Protein AF-A0A7I8WZ19-F1 (afdb_monomer_lite)

Organism: Bursaphelenchus xylophilus (NCBI:txid6326)

Sequence (106 aa):
MYDEGYIREKRKLNWTVNRGKSRWNTRGPSEPTTSFKTPLPPTNKGAQLLQRMGW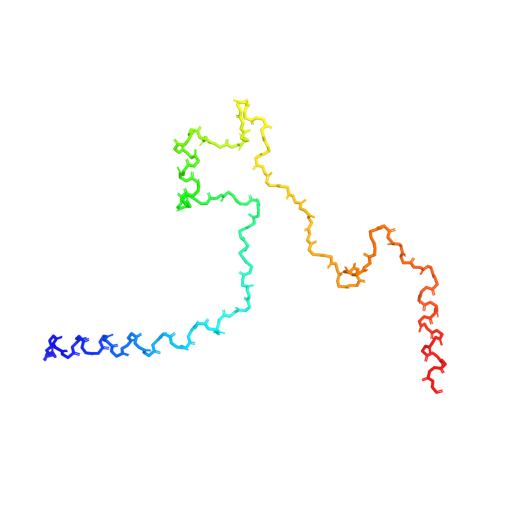EGGGLGADGRGRAEPVDIGGPRDIQDQFRGIGSKPDEFEEYRKQMSKRFAK

Structure (mmCIF, N/CA/C/O backbone):
data_AF-A0A7I8WZ19-F1
#
_entry.id   AF-A0A7I8WZ19-F1
#
loop_
_atom_site.group_PDB
_atom_site.id
_atom_site.type_symbol
_atom_site.label_atom_id
_atom_site.label_alt_id
_atom_site.label_comp_id
_atom_site.label_asym_id
_atom_site.label_entity_id
_atom_site.label_seq_id
_atom_site.pdbx_PDB_ins_code
_atom_site.Cartn_x
_atom_site.Cartn_y
_atom_site.Cartn_z
_atom_site.occupancy
_atom_site.B_iso_or_equiv
_atom_site.auth_seq_id
_atom_site.auth_comp_id
_atom_site.auth_asym_id
_atom_site.auth_atom_id
_atom_site.pdbx_PDB_model_num
ATOM 1 N N . MET A 1 1 ? 12.861 -18.348 55.576 1.00 57.06 1 MET A N 1
ATOM 2 C CA . MET A 1 1 ? 11.977 -17.432 54.821 1.00 57.06 1 MET A CA 1
ATOM 3 C C . MET A 1 1 ? 12.756 -16.153 54.573 1.00 57.06 1 MET A C 1
ATOM 5 O O . MET A 1 1 ? 13.277 -15.611 55.536 1.00 57.06 1 MET A O 1
ATOM 9 N N . TYR A 1 2 ? 12.938 -15.737 53.318 1.00 59.16 2 TYR A N 1
ATOM 10 C CA . TYR A 1 2 ? 13.655 -14.494 53.006 1.00 59.16 2 TYR A CA 1
ATOM 11 C C . TYR A 1 2 ? 12.730 -13.290 53.203 1.00 59.16 2 TYR A C 1
ATOM 13 O O . TYR A 1 2 ? 11.557 -13.357 52.846 1.00 59.16 2 TYR A O 1
ATOM 21 N N . ASP A 1 3 ? 13.273 -12.218 53.771 1.00 65.31 3 ASP A N 1
ATOM 22 C CA . ASP A 1 3 ? 12.567 -10.970 54.065 1.00 65.31 3 ASP A CA 1
ATOM 23 C C . ASP A 1 3 ? 12.200 -10.198 52.773 1.00 65.31 3 ASP A C 1
ATOM 25 O O . ASP A 1 3 ? 12.937 -10.223 51.782 1.00 65.31 3 ASP A O 1
ATOM 29 N N . GLU A 1 4 ? 11.070 -9.486 52.773 1.00 65.88 4 GLU A N 1
ATOM 30 C CA . GLU A 1 4 ? 10.542 -8.670 51.663 1.00 65.88 4 GLU A CA 1
ATOM 31 C C . GLU A 1 4 ? 11.550 -7.616 51.166 1.00 65.88 4 GLU A C 1
ATOM 33 O O . GLU A 1 4 ? 11.578 -7.271 49.976 1.00 65.88 4 GLU A O 1
ATOM 38 N N . GLY A 1 5 ? 12.444 -7.153 52.048 1.00 71.38 5 GLY A N 1
ATOM 39 C CA . GLY A 1 5 ? 13.575 -6.293 51.685 1.00 71.38 5 GLY A CA 1
ATOM 40 C C . GLY A 1 5 ? 14.530 -6.955 50.682 1.00 71.38 5 GLY A C 1
ATOM 41 O O . GLY A 1 5 ? 14.864 -6.360 49.652 1.00 71.38 5 GLY A O 1
ATOM 42 N N . TYR A 1 6 ? 14.875 -8.227 50.913 1.00 64.50 6 TYR A N 1
ATOM 43 C CA . TYR A 1 6 ? 15.756 -9.024 50.048 1.00 64.50 6 TYR A CA 1
ATOM 44 C C . TYR A 1 6 ? 15.123 -9.282 48.668 1.00 64.50 6 TYR A C 1
ATOM 46 O O . TYR A 1 6 ? 15.792 -9.248 47.630 1.00 64.50 6 TYR A O 1
ATOM 54 N N . ILE A 1 7 ? 13.800 -9.470 48.630 1.00 63.94 7 ILE A N 1
ATOM 55 C CA . ILE A 1 7 ? 13.033 -9.714 47.399 1.00 63.94 7 ILE A CA 1
ATOM 56 C C . ILE A 1 7 ? 12.931 -8.439 46.541 1.00 63.94 7 ILE A C 1
ATOM 58 O O . ILE A 1 7 ? 12.981 -8.502 45.308 1.00 63.94 7 ILE A O 1
ATOM 62 N N . ARG A 1 8 ? 12.809 -7.253 47.151 1.00 60.53 8 ARG A N 1
ATOM 63 C CA . ARG A 1 8 ? 12.792 -5.970 46.419 1.00 60.53 8 ARG A CA 1
ATOM 64 C C . ARG A 1 8 ? 14.146 -5.629 45.800 1.00 60.53 8 ARG A C 1
ATOM 66 O O . ARG A 1 8 ? 14.184 -5.147 44.667 1.00 60.53 8 ARG A O 1
ATOM 73 N N . GLU A 1 9 ? 15.241 -5.908 46.495 1.00 58.50 9 GLU A N 1
ATOM 74 C CA . GLU A 1 9 ? 16.590 -5.620 46.001 1.00 58.50 9 GLU A CA 1
ATOM 75 C C . GLU A 1 9 ? 16.985 -6.523 44.823 1.00 58.50 9 GLU A C 1
ATOM 77 O O . GLU A 1 9 ? 17.444 -6.036 43.785 1.00 58.50 9 GLU A O 1
ATOM 82 N N . LYS A 1 10 ? 16.671 -7.823 44.902 1.00 59.00 10 LYS A N 1
ATOM 83 C CA . LYS A 1 10 ? 16.851 -8.762 43.781 1.00 59.00 10 LYS A CA 1
ATOM 84 C C . LYS A 1 10 ? 16.017 -8.380 42.549 1.00 59.00 10 LYS A C 1
ATOM 86 O O . LYS A 1 10 ? 16.500 -8.521 41.426 1.00 59.00 10 LYS A O 1
ATOM 91 N N . ARG A 1 11 ? 14.804 -7.833 42.730 1.00 59.16 11 ARG A N 1
ATOM 92 C CA . ARG A 1 11 ? 13.969 -7.319 41.623 1.00 59.16 11 ARG A CA 1
ATOM 93 C C . ARG A 1 11 ? 14.578 -6.087 40.945 1.00 59.16 11 ARG A C 1
ATOM 95 O O . ARG A 1 11 ? 14.531 -5.994 39.720 1.00 59.16 11 ARG A O 1
ATOM 102 N N . LYS A 1 12 ? 15.187 -5.171 41.709 1.00 56.59 12 LYS A N 1
ATOM 103 C CA . LYS A 1 12 ? 15.870 -3.987 41.155 1.00 56.59 12 LYS A CA 1
ATOM 104 C C . LYS A 1 12 ? 17.141 -4.357 40.389 1.00 56.59 12 LYS A C 1
ATOM 106 O O . LYS A 1 12 ? 17.361 -3.822 39.307 1.00 56.59 12 LYS A O 1
ATOM 111 N N . LEU A 1 13 ? 17.924 -5.316 40.887 1.00 52.81 13 LEU A N 1
ATOM 112 C CA . LEU A 1 13 ? 19.119 -5.819 40.194 1.00 52.81 13 LEU A CA 1
ATOM 113 C C . LEU A 1 13 ? 18.779 -6.498 38.855 1.00 52.81 13 LEU A C 1
ATOM 115 O O . LEU A 1 13 ? 19.499 -6.320 37.873 1.00 52.81 13 LEU A O 1
ATOM 119 N N . ASN A 1 14 ? 17.640 -7.194 38.765 1.00 50.19 14 ASN A N 1
ATOM 120 C CA . ASN A 1 14 ? 17.225 -7.869 37.530 1.00 50.19 14 ASN A CA 1
ATOM 121 C C . ASN A 1 14 ? 16.663 -6.915 36.450 1.00 50.19 14 ASN A C 1
ATOM 123 O O . ASN A 1 14 ? 16.687 -7.248 35.264 1.00 50.19 14 ASN A O 1
ATOM 127 N N . TRP A 1 15 ? 16.194 -5.717 36.832 1.00 50.78 15 TRP A N 1
ATOM 128 C CA . TRP A 1 15 ? 15.719 -4.678 35.899 1.00 50.78 15 TRP A CA 1
ATOM 129 C C . TRP A 1 15 ? 16.862 -3.963 35.160 1.00 50.78 15 TRP A C 1
ATOM 131 O O . TRP A 1 15 ? 16.687 -3.464 34.042 1.00 50.78 15 TRP A O 1
ATOM 141 N N . THR A 1 16 ? 18.040 -3.894 35.778 1.00 53.91 16 THR A N 1
ATOM 142 C CA . THR A 1 16 ? 19.215 -3.227 35.200 1.00 53.91 16 THR A CA 1
ATOM 143 C C . THR A 1 16 ? 19.980 -4.159 34.261 1.00 53.91 16 THR A C 1
ATOM 145 O O . THR A 1 16 ? 20.400 -3.738 33.188 1.00 53.91 16 THR A O 1
ATOM 148 N N . VAL A 1 17 ? 20.086 -5.447 34.604 1.00 56.16 17 VAL A N 1
ATOM 149 C CA . VAL A 1 17 ? 20.878 -6.425 33.836 1.00 56.16 17 VAL A CA 1
ATOM 150 C C . VAL A 1 17 ? 20.196 -6.849 32.526 1.00 56.16 17 VAL A C 1
ATOM 152 O O . VAL A 1 17 ? 20.876 -7.065 31.523 1.00 56.16 17 VAL A O 1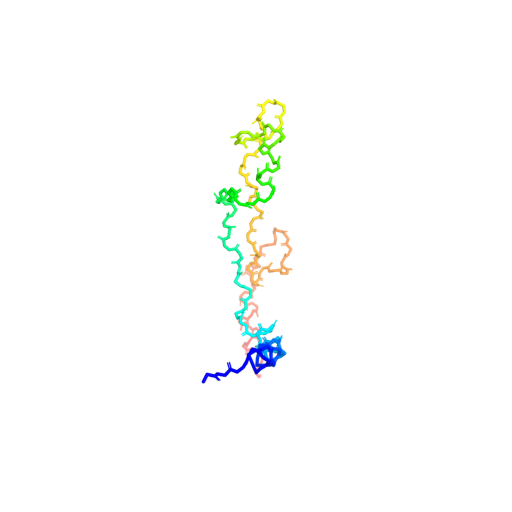
ATOM 155 N N . ASN A 1 18 ? 18.860 -6.892 32.477 1.00 52.38 18 ASN A N 1
ATOM 156 C CA . ASN A 1 18 ? 18.123 -7.321 31.278 1.00 52.38 18 ASN A CA 1
ATOM 157 C C . ASN A 1 18 ? 17.845 -6.215 30.245 1.00 52.38 18 ASN A C 1
ATOM 159 O O . ASN A 1 18 ? 17.358 -6.505 29.155 1.00 52.38 18 ASN A O 1
ATOM 163 N N . ARG A 1 19 ? 18.164 -4.945 30.533 1.00 56.44 19 ARG A N 1
ATOM 164 C CA . ARG A 1 19 ? 17.900 -3.836 29.591 1.00 56.44 19 ARG A CA 1
ATOM 165 C C . ARG A 1 19 ? 18.952 -3.684 28.490 1.00 56.44 19 ARG A C 1
ATOM 167 O O . ARG A 1 19 ? 18.669 -3.049 27.478 1.00 56.44 19 ARG A O 1
ATOM 174 N N . GLY A 1 20 ? 20.146 -4.245 28.688 1.00 49.78 20 GLY A N 1
ATOM 175 C CA . GLY A 1 20 ? 21.305 -4.010 27.819 1.00 49.78 20 GLY A CA 1
ATOM 176 C C . GLY A 1 20 ? 21.608 -5.097 26.786 1.00 49.78 20 GLY A C 1
ATOM 177 O O . GLY A 1 20 ? 22.370 -4.835 25.865 1.00 49.78 20 GLY A O 1
ATOM 178 N N . LYS A 1 21 ? 21.039 -6.305 26.905 1.00 51.12 21 LYS A N 1
ATOM 179 C CA . LYS A 1 21 ? 21.457 -7.460 26.080 1.00 51.12 21 LYS A CA 1
ATOM 180 C C . LYS A 1 21 ? 20.481 -7.880 24.979 1.00 51.12 21 LYS A C 1
ATOM 182 O O . LYS A 1 21 ? 20.870 -8.651 24.113 1.00 51.12 21 LYS A O 1
ATOM 187 N N . SER A 1 22 ? 19.272 -7.319 24.946 1.00 50.88 22 SER A N 1
ATOM 188 C CA . SER A 1 22 ? 18.232 -7.741 23.987 1.00 50.88 22 SER A CA 1
ATOM 189 C C . SER A 1 22 ? 17.779 -6.639 23.030 1.00 50.88 22 SER A C 1
ATOM 191 O O . SER A 1 22 ? 16.907 -6.869 22.200 1.00 50.88 22 SER A O 1
ATOM 193 N N . ARG A 1 23 ? 18.345 -5.428 23.127 1.00 52.41 23 ARG A N 1
ATOM 194 C CA . ARG A 1 23 ? 17.854 -4.272 22.356 1.00 52.41 23 ARG A CA 1
ATOM 195 C C . ARG A 1 23 ? 18.410 -4.174 20.930 1.00 52.41 23 ARG A C 1
ATOM 197 O O . ARG A 1 23 ? 17.863 -3.412 20.146 1.00 52.41 23 ARG A O 1
ATOM 204 N N . TRP A 1 24 ? 19.429 -4.958 20.573 1.00 47.97 24 TRP A N 1
ATOM 205 C CA . TRP A 1 24 ? 20.038 -4.902 19.233 1.00 47.97 24 TRP A CA 1
ATOM 206 C C . TRP A 1 24 ? 20.411 -6.261 18.637 1.00 47.97 24 TRP A C 1
ATOM 208 O O . TRP A 1 24 ? 21.081 -6.303 17.614 1.00 47.97 24 TRP A O 1
ATOM 218 N N . ASN A 1 25 ? 20.002 -7.374 19.254 1.00 58.94 25 ASN A N 1
ATOM 219 C CA . ASN A 1 25 ? 20.392 -8.695 18.766 1.00 58.94 25 ASN A CA 1
ATOM 220 C C . ASN A 1 25 ? 19.257 -9.718 18.855 1.00 58.94 25 ASN A C 1
ATOM 222 O O . ASN A 1 25 ? 19.338 -10.711 19.571 1.00 58.94 25 ASN A O 1
ATOM 226 N N . THR A 1 26 ? 18.180 -9.461 18.116 1.00 50.84 26 THR A N 1
ATOM 227 C CA . THR A 1 26 ? 17.243 -10.520 17.739 1.00 50.84 26 THR A CA 1
ATOM 228 C C . THR A 1 26 ? 16.652 -10.179 16.385 1.00 50.84 26 THR A C 1
ATOM 230 O O . THR A 1 26 ? 15.780 -9.324 16.312 1.00 50.84 26 THR A O 1
ATOM 233 N N . ARG A 1 27 ? 17.115 -10.918 15.367 1.00 47.44 27 ARG A N 1
ATOM 234 C CA . ARG A 1 27 ? 16.513 -11.070 14.036 1.00 47.44 27 ARG A CA 1
ATOM 235 C C . ARG A 1 27 ? 16.598 -9.784 13.195 1.00 47.44 27 ARG A C 1
ATOM 237 O O . ARG A 1 27 ? 16.183 -8.714 13.624 1.00 47.44 27 ARG A O 1
ATOM 244 N N . GLY A 1 28 ? 17.132 -9.891 11.971 1.00 49.59 28 GLY A N 1
ATOM 245 C CA . GLY A 1 28 ? 16.880 -8.877 10.935 1.00 49.59 28 GLY A CA 1
ATOM 246 C C . GLY A 1 28 ? 15.378 -8.584 10.870 1.00 49.59 28 GLY A C 1
ATOM 247 O O . GLY A 1 28 ? 14.619 -9.428 11.355 1.00 49.59 28 GLY A O 1
ATOM 248 N N . PRO A 1 29 ? 14.948 -7.414 10.363 1.00 54.91 29 PRO A N 1
ATOM 249 C CA . PRO A 1 29 ? 13.552 -6.998 10.432 1.00 54.91 29 PRO A CA 1
ATOM 250 C C . PRO A 1 29 ? 12.683 -8.178 10.012 1.00 54.91 29 PRO A C 1
ATOM 252 O O . PRO A 1 29 ? 12.693 -8.578 8.852 1.00 54.91 29 PRO A O 1
ATOM 255 N N . SER A 1 30 ? 12.008 -8.806 10.982 1.00 54.25 30 SER A N 1
ATOM 256 C CA . SER A 1 30 ? 10.920 -9.701 10.655 1.00 54.25 30 SER A CA 1
ATOM 257 C C . SER A 1 30 ? 9.934 -8.749 10.030 1.00 54.25 30 SER A C 1
ATOM 259 O O . SER A 1 30 ? 9.337 -7.941 10.749 1.00 54.25 30 SER A O 1
ATOM 261 N N . GLU A 1 31 ? 9.892 -8.742 8.700 1.00 54.84 31 GLU A N 1
ATOM 262 C CA . GLU A 1 31 ? 8.883 -8.007 7.970 1.00 54.84 31 GLU A CA 1
ATOM 263 C C . GLU A 1 31 ? 7.575 -8.297 8.696 1.00 54.84 31 GLU A C 1
ATOM 265 O O . GLU A 1 31 ? 7.279 -9.477 8.947 1.00 54.84 31 GLU A O 1
ATOM 270 N N . PRO A 1 32 ? 6.830 -7.273 9.142 1.00 53.47 32 PRO A N 1
ATOM 271 C CA . PRO A 1 32 ? 5.463 -7.512 9.525 1.00 53.47 32 PRO A CA 1
ATOM 272 C C . PRO A 1 32 ? 4.796 -8.063 8.266 1.00 53.47 32 PRO A C 1
ATOM 274 O O . PRO A 1 32 ? 4.328 -7.333 7.404 1.00 53.47 32 PRO A O 1
ATOM 277 N N . THR A 1 33 ? 4.737 -9.387 8.174 1.00 48.47 33 THR A N 1
ATOM 278 C CA . THR A 1 33 ? 3.906 -10.160 7.254 1.00 48.47 33 THR A CA 1
ATOM 279 C C . THR A 1 33 ? 2.446 -10.032 7.684 1.00 48.47 33 THR A C 1
ATOM 281 O O . THR A 1 33 ? 1.643 -10.941 7.497 1.00 48.47 33 THR A O 1
ATOM 284 N N . THR A 1 34 ? 2.060 -8.876 8.245 1.00 53.97 34 THR A N 1
ATOM 285 C CA . THR A 1 34 ? 0.704 -8.368 8.115 1.00 53.97 34 THR A CA 1
ATOM 286 C C . THR A 1 34 ? 0.521 -8.148 6.628 1.00 53.97 34 THR A C 1
ATOM 288 O O . THR A 1 34 ? 0.807 -7.079 6.092 1.00 53.97 34 THR A O 1
ATOM 291 N N . SER A 1 35 ? 0.161 -9.233 5.948 1.00 61.00 35 SER A N 1
ATOM 292 C CA . SER A 1 35 ? -0.208 -9.213 4.555 1.00 61.00 35 SER A CA 1
ATOM 293 C C . SER A 1 35 ? -1.176 -8.055 4.399 1.00 61.00 35 SER A C 1
ATOM 295 O O . SER A 1 35 ? -2.134 -7.940 5.163 1.00 61.00 35 SER A O 1
ATOM 297 N N . PHE A 1 36 ? -0.947 -7.186 3.423 1.00 67.50 36 PHE A N 1
ATOM 298 C CA . PHE A 1 36 ? -1.896 -6.121 3.107 1.00 67.50 36 PHE A CA 1
ATOM 299 C C . PHE A 1 36 ? -3.306 -6.675 2.801 1.00 67.50 36 PHE A C 1
ATOM 301 O O . PHE A 1 36 ? -4.277 -5.936 2.827 1.00 67.50 36 PHE A O 1
ATOM 308 N N . LYS A 1 37 ? -3.416 -7.992 2.583 1.00 72.50 37 LYS A N 1
ATOM 309 C CA . LYS A 1 37 ? -4.653 -8.752 2.376 1.00 72.50 37 LYS A CA 1
ATOM 310 C C . LYS A 1 37 ? -5.338 -9.208 3.670 1.00 72.50 37 LYS A C 1
ATOM 312 O O . LYS A 1 37 ? -6.457 -9.704 3.625 1.00 72.50 37 LYS A O 1
ATOM 317 N N . THR A 1 38 ? -4.666 -9.130 4.820 1.00 82.00 38 THR A N 1
ATOM 318 C CA . THR A 1 38 ? -5.257 -9.518 6.110 1.00 82.00 38 THR A CA 1
ATOM 319 C C . THR A 1 38 ? -5.921 -8.316 6.779 1.00 82.00 38 THR A C 1
ATOM 321 O O . THR A 1 38 ? -5.246 -7.305 6.987 1.00 82.00 38 THR A O 1
ATOM 324 N N . PRO A 1 39 ? -7.210 -8.414 7.160 1.00 81.88 39 PRO A N 1
ATOM 325 C CA . PRO A 1 39 ? -7.891 -7.358 7.897 1.00 81.88 39 PRO A CA 1
ATOM 326 C C . PRO A 1 39 ? -7.175 -7.000 9.202 1.00 81.88 39 PRO A C 1
ATOM 328 O O . PRO A 1 39 ? -6.574 -7.851 9.864 1.00 81.88 39 PRO A O 1
ATOM 331 N N . LEU A 1 40 ? -7.279 -5.730 9.598 1.00 86.25 40 LEU A N 1
ATOM 332 C CA . LEU A 1 40 ? -6.736 -5.252 10.867 1.00 86.25 40 LEU A CA 1
ATOM 333 C C . LEU A 1 40 ? -7.389 -6.004 12.042 1.00 86.25 40 LEU A C 1
ATOM 335 O O . LEU A 1 40 ? -8.614 -6.140 12.076 1.00 86.25 40 LEU A O 1
ATOM 339 N N . PRO A 1 41 ? -6.610 -6.458 13.039 1.00 89.12 41 PRO A N 1
ATOM 340 C CA . PRO A 1 41 ? -7.174 -7.137 14.195 1.00 89.12 41 PRO A CA 1
ATOM 341 C C . PRO A 1 41 ? -8.032 -6.172 15.034 1.00 89.12 41 PRO A C 1
ATOM 343 O O . PRO A 1 41 ? -7.723 -4.981 15.107 1.00 89.12 41 PRO A O 1
ATOM 346 N N . PRO A 1 42 ? -9.052 -6.664 15.760 1.00 88.88 42 PRO A N 1
ATOM 347 C CA . PRO A 1 42 ? -9.954 -5.824 16.561 1.00 88.88 42 PRO A CA 1
ATOM 348 C C . PRO A 1 42 ? -9.265 -5.144 17.758 1.00 88.88 42 PRO A C 1
ATOM 350 O O . PRO A 1 42 ? -9.760 -4.166 18.317 1.00 88.88 42 PRO A O 1
ATOM 353 N N . THR A 1 43 ? -8.091 -5.630 18.163 1.00 93.81 43 THR A N 1
ATOM 354 C CA . THR A 1 43 ? -7.241 -4.990 19.179 1.00 93.81 43 THR A CA 1
ATOM 355 C C . THR A 1 43 ? -6.518 -3.751 18.646 1.00 93.81 43 THR A C 1
ATOM 357 O O . THR A 1 43 ? -5.974 -2.969 19.429 1.00 93.81 43 THR A O 1
ATOM 360 N N . ASN A 1 44 ? -6.503 -3.546 17.326 1.00 93.88 44 ASN A N 1
ATOM 361 C CA . ASN A 1 44 ? -5.898 -2.379 16.712 1.00 93.88 44 AS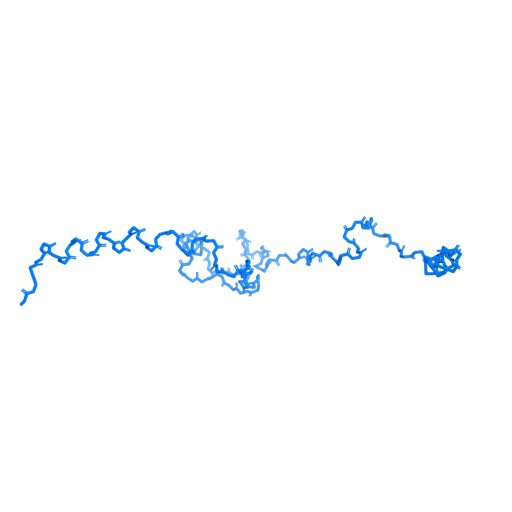N A CA 1
ATOM 362 C C . ASN A 1 44 ? -6.740 -1.130 17.014 1.00 93.88 44 ASN A C 1
ATOM 364 O O . ASN A 1 44 ? -7.926 -1.063 16.697 1.00 93.88 44 ASN A O 1
ATOM 368 N N . LYS A 1 45 ? -6.104 -0.106 17.591 1.00 96.38 45 LYS A N 1
ATOM 369 C CA . LYS A 1 45 ? -6.770 1.156 17.945 1.00 96.38 45 LYS A CA 1
ATOM 370 C C . LYS A 1 45 ? -7.393 1.853 16.731 1.00 96.38 45 LYS A C 1
ATOM 372 O O . LYS A 1 45 ? -8.464 2.429 16.861 1.00 96.38 45 LYS A O 1
ATOM 377 N N . GLY A 1 46 ? -6.755 1.782 15.562 1.00 94.38 46 GLY A N 1
ATOM 378 C CA . GLY A 1 46 ? -7.291 2.336 14.318 1.00 94.38 46 GLY A CA 1
ATOM 379 C C . GLY A 1 46 ? -8.585 1.645 13.891 1.00 94.38 46 GLY A C 1
ATOM 380 O O . GLY A 1 46 ? -9.556 2.325 13.581 1.00 94.38 46 GLY A O 1
ATOM 381 N N . ALA A 1 47 ? -8.640 0.311 13.975 1.00 93.44 47 ALA A N 1
ATOM 382 C CA . ALA A 1 47 ? -9.862 -0.449 13.697 1.00 93.44 47 ALA A CA 1
ATOM 383 C C . ALA A 1 47 ? -11.003 -0.085 14.670 1.00 93.44 47 ALA A C 1
ATOM 385 O O . ALA A 1 47 ? -12.128 0.148 14.236 1.00 93.44 47 ALA A O 1
ATOM 386 N N . GLN A 1 48 ? -10.706 0.054 15.969 1.00 95.75 48 GLN A N 1
ATOM 387 C CA . GLN A 1 48 ? -11.692 0.487 16.974 1.00 95.75 48 GLN A CA 1
ATOM 388 C C . GLN A 1 48 ? -12.211 1.904 16.719 1.00 95.75 48 GLN A C 1
ATOM 390 O O . GLN A 1 48 ? -13.395 2.178 16.904 1.00 95.75 48 GLN A O 1
ATOM 395 N N . LEU A 1 49 ? -11.329 2.820 16.316 1.00 96.62 49 LEU A N 1
ATOM 396 C CA . LEU A 1 49 ? -11.716 4.190 15.996 1.00 96.62 49 LEU A CA 1
ATOM 397 C C . LEU A 1 49 ? -12.581 4.244 14.736 1.00 96.62 49 LEU A C 1
ATOM 399 O O . LEU A 1 49 ? -13.596 4.927 14.757 1.00 96.62 49 LEU A O 1
ATOM 403 N N . LEU A 1 50 ? -12.242 3.496 13.681 1.00 94.50 50 LEU A N 1
ATOM 404 C CA . LEU A 1 50 ? -13.067 3.419 12.472 1.00 94.50 50 LEU A CA 1
ATOM 405 C C . LEU A 1 50 ? -14.487 2.938 12.790 1.00 94.50 50 LEU A C 1
ATOM 407 O O . LEU A 1 50 ? -15.451 3.587 12.391 1.00 94.50 50 LEU A O 1
ATOM 411 N N . GLN A 1 51 ? -14.621 1.872 13.584 1.00 94.06 51 GLN A N 1
ATOM 412 C CA . GLN A 1 51 ? -15.930 1.387 14.036 1.00 94.06 51 GLN A CA 1
ATOM 413 C C . GLN A 1 51 ? -16.707 2.453 14.817 1.00 94.06 51 GLN A C 1
ATOM 415 O O . GLN A 1 51 ? -17.895 2.654 14.581 1.00 94.06 51 GLN A O 1
ATOM 420 N N . ARG A 1 52 ? -16.040 3.201 15.706 1.00 96.62 52 ARG A N 1
ATOM 421 C CA . ARG A 1 52 ? -16.668 4.312 16.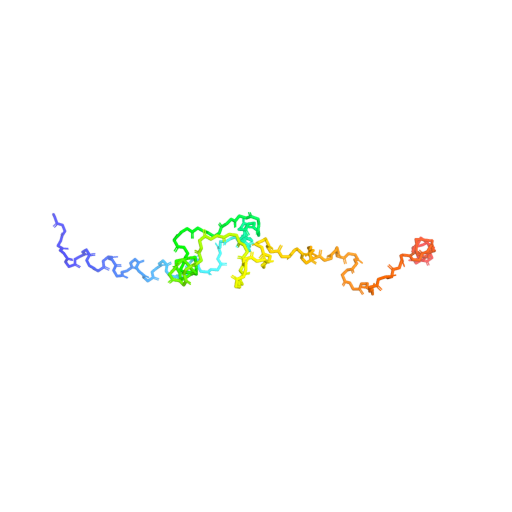447 1.00 96.62 52 ARG A CA 1
ATOM 422 C C . ARG A 1 52 ? -17.095 5.479 15.559 1.00 96.62 52 ARG A C 1
ATOM 424 O O . ARG A 1 52 ? -17.990 6.220 15.945 1.00 96.62 52 ARG A O 1
ATOM 431 N N . MET A 1 53 ? -16.475 5.636 14.394 1.00 95.19 53 MET A N 1
ATOM 432 C CA . MET A 1 53 ? -16.873 6.613 13.378 1.00 95.19 53 MET A CA 1
ATOM 433 C C . MET A 1 53 ? -18.000 6.094 12.467 1.00 95.19 53 MET A C 1
ATOM 435 O O . MET A 1 53 ? -18.351 6.768 11.503 1.00 95.19 53 MET A O 1
ATOM 439 N N . GLY A 1 54 ? -18.568 4.919 12.761 1.00 94.00 54 GLY A N 1
ATOM 440 C CA . GLY A 1 54 ? -19.663 4.318 11.999 1.00 94.00 54 GLY A CA 1
ATOM 441 C C . GLY A 1 54 ? -19.212 3.457 10.818 1.00 94.00 54 GLY A C 1
ATOM 442 O O . GLY A 1 54 ? -20.029 3.128 9.966 1.00 94.00 54 GLY A O 1
ATOM 443 N N . TRP A 1 55 ? -17.927 3.094 10.729 1.00 93.06 55 TRP A N 1
ATOM 444 C CA . TRP A 1 55 ? -17.464 2.166 9.698 1.00 93.06 55 TRP A CA 1
ATOM 445 C C . TRP A 1 55 ? -17.737 0.714 10.097 1.00 93.06 55 TRP A C 1
ATOM 447 O O . TRP A 1 55 ? -17.181 0.209 11.072 1.00 93.06 55 TRP A O 1
ATOM 457 N N . GLU A 1 56 ? -18.555 0.028 9.305 1.00 90.00 56 GLU A N 1
ATOM 458 C CA . GLU A 1 56 ? -18.975 -1.358 9.558 1.00 90.00 56 GLU A CA 1
ATOM 459 C C . GLU A 1 56 ? -18.182 -2.390 8.735 1.00 90.00 56 GLU A C 1
ATOM 461 O O . GLU A 1 56 ? -18.345 -3.597 8.913 1.00 90.00 56 GLU A O 1
ATOM 466 N N . GLY A 1 57 ? -17.283 -1.926 7.860 1.00 88.31 57 GLY A N 1
ATOM 467 C CA . GLY A 1 57 ? -16.476 -2.755 6.964 1.00 88.31 57 GLY A CA 1
ATOM 468 C C . GLY A 1 57 ? -16.549 -2.295 5.506 1.00 88.31 57 GLY A C 1
ATOM 469 O O . GLY A 1 57 ? -17.204 -1.310 5.176 1.00 88.31 57 GLY A O 1
ATOM 470 N N . GLY A 1 58 ? -15.851 -3.003 4.615 1.00 90.75 58 GLY A N 1
ATOM 471 C CA . GLY A 1 58 ? -15.861 -2.710 3.178 1.00 90.75 58 GLY A CA 1
ATOM 472 C C . GLY A 1 58 ? -15.179 -1.387 2.800 1.00 90.75 58 GLY A C 1
ATOM 473 O O . GLY A 1 58 ? -14.190 -0.983 3.411 1.00 90.75 58 GLY A O 1
ATOM 474 N N . GLY A 1 59 ? -15.681 -0.745 1.743 1.00 92.38 59 GLY A N 1
ATOM 475 C CA . GLY A 1 59 ? -15.147 0.502 1.195 1.00 92.38 59 GLY A CA 1
ATOM 476 C C . GLY A 1 59 ? -15.526 1.743 2.006 1.00 92.38 59 GLY A C 1
ATOM 477 O O . GLY A 1 59 ? -16.597 1.809 2.598 1.00 92.38 59 GLY A O 1
ATOM 478 N N . LEU A 1 60 ? -14.653 2.752 2.023 1.00 92.81 60 LEU A N 1
ATOM 479 C CA . LEU A 1 60 ? -14.915 4.039 2.685 1.00 92.81 60 LEU A CA 1
ATOM 480 C C . LEU A 1 60 ? -15.683 5.022 1.778 1.00 92.81 60 LEU A C 1
ATOM 482 O O . LEU A 1 60 ? -15.756 4.845 0.563 1.00 92.81 60 LEU A O 1
ATOM 486 N N . GLY A 1 61 ? -16.204 6.104 2.361 1.00 93.38 61 GLY A N 1
ATOM 487 C CA . GLY A 1 61 ? -16.907 7.182 1.651 1.00 93.38 61 GLY A CA 1
ATOM 488 C C . GLY A 1 61 ? -18.425 7.150 1.850 1.00 93.38 61 GLY A C 1
ATOM 489 O O . GLY A 1 61 ? -18.956 6.185 2.387 1.00 93.38 61 GLY A O 1
ATOM 490 N N . ALA A 1 62 ? -19.116 8.211 1.418 1.00 91.56 62 ALA A N 1
ATOM 491 C CA . ALA A 1 62 ? -20.549 8.410 1.680 1.00 91.56 62 ALA A CA 1
ATOM 492 C C . ALA A 1 62 ? -21.430 7.251 1.179 1.00 91.56 62 ALA A C 1
ATOM 494 O O . ALA A 1 62 ? -22.309 6.794 1.899 1.00 91.56 62 ALA A O 1
ATOM 49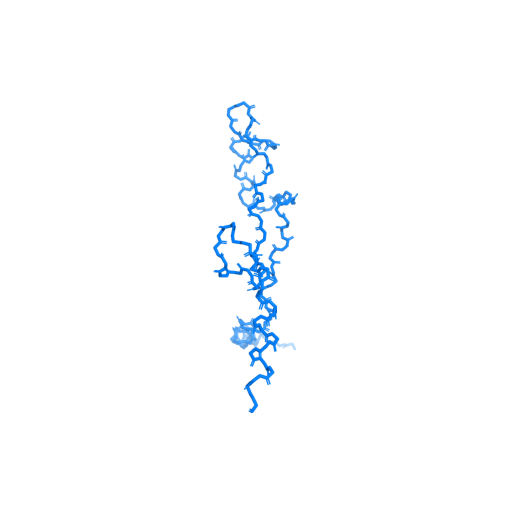5 N N . ASP A 1 63 ? -21.130 6.736 -0.016 1.00 92.69 63 ASP A N 1
ATOM 496 C CA . ASP A 1 63 ? -21.848 5.609 -0.625 1.00 92.69 63 ASP A CA 1
ATOM 497 C C . ASP A 1 63 ? -21.133 4.257 -0.419 1.00 92.69 63 ASP A C 1
ATOM 499 O O . ASP A 1 63 ? -21.467 3.276 -1.082 1.00 92.69 63 ASP A O 1
ATOM 503 N N . GLY A 1 64 ? -20.065 4.204 0.390 1.00 90.75 64 GLY A N 1
ATOM 504 C CA . GLY A 1 64 ? -19.254 2.992 0.591 1.00 90.75 64 GLY A CA 1
ATOM 505 C C . GLY A 1 64 ? -18.497 2.490 -0.652 1.00 90.75 64 GLY A C 1
ATOM 506 O O . GLY A 1 64 ? -17.981 1.375 -0.658 1.00 90.75 64 GLY A O 1
ATOM 507 N N . ARG A 1 65 ? -18.416 3.294 -1.723 1.00 94.31 65 ARG A N 1
ATOM 508 C CA . ARG A 1 65 ? -17.783 2.927 -3.011 1.00 94.31 65 ARG A CA 1
ATOM 509 C C . ARG A 1 65 ? -16.259 3.053 -3.032 1.00 94.31 65 ARG A C 1
ATOM 511 O O . ARG A 1 65 ? -15.637 2.820 -4.069 1.00 94.31 65 ARG A O 1
ATOM 518 N N . GLY A 1 66 ? -15.647 3.473 -1.930 1.00 94.69 66 GLY A N 1
ATOM 519 C CA . GLY A 1 66 ? -14.198 3.512 -1.803 1.00 94.69 66 GLY A CA 1
ATOM 520 C C . GLY A 1 66 ? -13.586 2.119 -1.907 1.00 94.69 66 GLY A C 1
ATOM 521 O O . GLY A 1 66 ? -14.244 1.093 -1.746 1.00 94.69 66 GLY A O 1
ATOM 522 N N . ARG A 1 67 ? -12.285 2.070 -2.172 1.00 91.88 67 ARG A N 1
ATOM 523 C CA . ARG A 1 67 ? -11.562 0.803 -2.261 1.00 91.88 67 ARG A CA 1
ATOM 524 C C . ARG A 1 67 ? -11.380 0.213 -0.857 1.00 91.88 67 ARG A C 1
ATOM 526 O O . ARG A 1 67 ? -10.843 0.888 0.015 1.00 91.88 67 ARG A O 1
ATOM 533 N N . ALA A 1 68 ? -11.837 -1.022 -0.652 1.00 89.81 68 ALA A N 1
ATOM 534 C CA . ALA A 1 68 ? -11.682 -1.737 0.619 1.00 89.81 68 ALA A CA 1
ATOM 535 C C . ALA A 1 68 ? -10.273 -2.333 0.769 1.00 89.81 68 ALA A C 1
ATOM 537 O O . ALA A 1 68 ? -9.643 -2.225 1.817 1.00 89.81 68 ALA A O 1
ATOM 538 N N . GLU A 1 69 ? -9.778 -2.938 -0.310 1.00 88.75 69 GLU A N 1
ATOM 539 C CA . GLU A 1 69 ? -8.456 -3.555 -0.363 1.00 88.75 69 GLU A CA 1
ATOM 540 C C . GLU A 1 69 ? -7.376 -2.509 -0.672 1.00 88.75 69 GLU A C 1
ATOM 542 O O . GLU A 1 69 ? -7.573 -1.654 -1.549 1.00 88.75 69 GLU A O 1
ATOM 547 N N . PRO A 1 70 ? -6.198 -2.590 -0.039 1.00 88.56 70 PRO A N 1
ATOM 548 C CA . PRO A 1 70 ? -5.084 -1.722 -0.383 1.00 88.56 70 PRO A CA 1
ATOM 549 C C . PRO A 1 70 ? -4.658 -1.887 -1.850 1.00 88.56 70 PRO A C 1
ATOM 551 O O . PRO A 1 70 ? -4.932 -2.883 -2.528 1.00 88.56 70 PRO A O 1
ATOM 554 N N . VAL A 1 71 ? -3.998 -0.856 -2.371 1.00 88.38 71 VAL A N 1
ATOM 555 C CA . VAL A 1 71 ? -3.398 -0.899 -3.706 1.00 88.38 71 VAL A CA 1
ATOM 556 C C . VAL A 1 71 ? -2.021 -1.537 -3.586 1.00 88.38 71 VAL A C 1
ATOM 558 O O . VAL A 1 71 ? -1.198 -1.070 -2.801 1.00 88.38 71 VAL A O 1
ATOM 561 N N . ASP A 1 72 ? -1.769 -2.583 -4.370 1.00 85.69 72 ASP A N 1
ATOM 562 C CA . ASP A 1 72 ? -0.426 -3.137 -4.510 1.00 85.69 72 ASP A CA 1
ATOM 563 C C . ASP A 1 72 ? 0.400 -2.219 -5.419 1.00 85.69 72 ASP A C 1
ATOM 565 O O . ASP A 1 72 ? 0.019 -1.947 -6.559 1.00 85.69 72 ASP A O 1
ATOM 569 N N . ILE A 1 73 ? 1.505 -1.702 -4.887 1.00 82.50 73 ILE A N 1
ATOM 570 C CA . ILE A 1 73 ? 2.433 -0.813 -5.602 1.00 82.50 73 ILE A CA 1
ATOM 571 C C . ILE A 1 73 ? 3.534 -1.645 -6.296 1.00 82.50 73 ILE A C 1
ATOM 573 O O . ILE A 1 73 ? 4.334 -1.118 -7.067 1.00 82.50 73 ILE A O 1
ATOM 577 N N . GLY A 1 74 ? 3.534 -2.964 -6.082 1.00 82.81 74 GLY A N 1
ATOM 578 C CA . GLY A 1 74 ? 4.594 -3.872 -6.479 1.00 82.81 74 GLY A CA 1
ATOM 579 C C . GLY A 1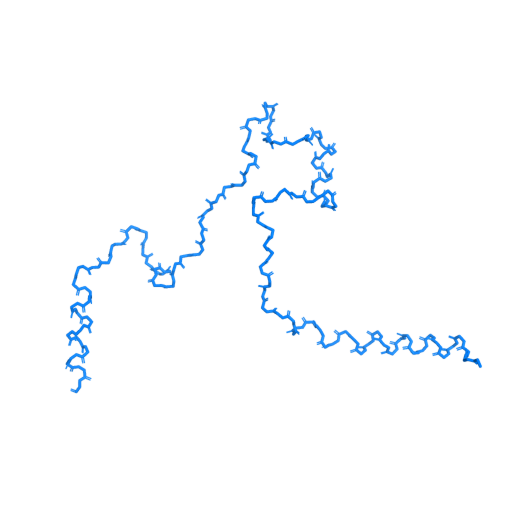 74 ? 5.681 -3.975 -5.412 1.00 82.81 74 GLY A C 1
ATOM 580 O O . GLY A 1 74 ? 5.829 -3.119 -4.536 1.00 82.81 74 GLY A O 1
ATOM 581 N N . GLY A 1 75 ? 6.451 -5.058 -5.485 1.00 81.69 75 GLY A N 1
ATOM 582 C CA . GLY A 1 75 ? 7.620 -5.250 -4.635 1.00 81.69 75 GLY A CA 1
ATOM 583 C C . GLY A 1 75 ? 8.799 -4.354 -5.039 1.00 81.69 75 GLY A C 1
ATOM 584 O O . GLY A 1 75 ? 8.776 -3.715 -6.097 1.00 81.69 75 GLY A O 1
ATOM 585 N N . PRO A 1 76 ? 9.866 -4.329 -4.221 1.00 82.06 76 PRO A N 1
ATOM 586 C CA . PRO A 1 76 ? 11.147 -3.765 -4.627 1.00 82.06 76 PRO A CA 1
ATOM 587 C C . PRO A 1 76 ? 11.587 -4.338 -5.981 1.00 82.06 76 PRO A C 1
ATOM 589 O O . PRO A 1 76 ? 11.400 -5.526 -6.245 1.00 82.06 76 PRO A O 1
ATOM 592 N N . ARG A 1 77 ? 12.178 -3.499 -6.839 1.00 83.75 77 ARG A N 1
ATOM 593 C CA . ARG A 1 77 ? 12.754 -3.965 -8.109 1.00 83.75 77 ARG A CA 1
ATOM 594 C C . ARG A 1 77 ? 13.850 -4.992 -7.847 1.00 83.75 77 ARG A C 1
ATOM 596 O O . ARG A 1 77 ? 14.557 -4.888 -6.843 1.00 83.75 77 ARG A O 1
ATOM 603 N N . ASP A 1 78 ? 14.018 -5.924 -8.783 1.00 84.31 78 ASP A N 1
ATOM 604 C CA . ASP A 1 78 ? 15.167 -6.826 -8.772 1.00 84.31 78 ASP A CA 1
ATOM 605 C C . ASP A 1 78 ? 16.471 -6.010 -8.739 1.00 84.31 78 ASP A C 1
ATOM 607 O O . ASP A 1 78 ? 16.557 -4.920 -9.310 1.00 84.31 78 ASP A O 1
ATOM 611 N N . ILE A 1 79 ? 17.491 -6.531 -8.063 1.00 84.38 79 ILE A N 1
ATOM 612 C CA . ILE A 1 79 ? 18.792 -5.882 -7.870 1.00 84.38 79 ILE A CA 1
ATOM 613 C C . ILE A 1 79 ? 19.413 -5.516 -9.223 1.00 84.38 79 ILE A C 1
ATOM 615 O O . ILE A 1 79 ? 20.017 -4.452 -9.357 1.00 84.38 79 ILE A O 1
ATOM 619 N N . GLN A 1 80 ? 19.222 -6.362 -10.240 1.00 81.75 80 GLN A N 1
ATOM 620 C CA . GLN A 1 80 ? 19.730 -6.128 -11.596 1.00 81.75 80 GLN A CA 1
ATOM 621 C C . GLN A 1 80 ? 19.074 -4.921 -12.285 1.00 81.75 80 GLN A C 1
ATOM 623 O O . GLN A 1 80 ? 19.714 -4.255 -13.097 1.00 81.75 80 GLN A O 1
ATOM 628 N N . ASP A 1 81 ? 17.832 -4.603 -11.916 1.00 83.81 81 ASP A N 1
ATOM 629 C CA . ASP A 1 81 ? 17.015 -3.554 -12.531 1.00 83.81 81 ASP A CA 1
ATOM 630 C C . ASP A 1 81 ? 16.763 -2.357 -11.597 1.00 83.81 81 ASP A C 1
ATOM 632 O O . ASP A 1 81 ? 16.076 -1.399 -11.969 1.00 83.81 81 ASP A O 1
ATOM 636 N N . GLN A 1 82 ? 17.332 -2.373 -10.387 1.00 86.62 82 GLN A N 1
ATOM 637 C CA . GLN A 1 82 ? 17.114 -1.345 -9.367 1.00 86.62 82 GLN A CA 1
ATOM 638 C C . GLN A 1 82 ? 17.465 0.055 -9.880 1.00 86.62 82 GLN A C 1
ATOM 640 O O . GLN A 1 82 ? 16.734 1.011 -9.625 1.00 86.62 82 GLN A O 1
ATOM 645 N N . PHE A 1 83 ? 18.547 0.157 -10.652 1.00 85.25 83 PHE A N 1
ATOM 646 C CA . PHE A 1 83 ? 19.028 1.413 -11.227 1.00 85.25 83 PHE A CA 1
ATOM 647 C C . PHE A 1 83 ? 18.629 1.600 -12.693 1.00 85.25 83 PHE A C 1
ATOM 649 O O . PHE A 1 83 ? 18.996 2.603 -13.306 1.00 85.25 83 PHE A O 1
ATOM 656 N N . ARG A 1 84 ? 17.881 0.657 -13.280 1.00 84.94 84 ARG A N 1
ATOM 657 C CA . ARG A 1 84 ? 17.426 0.790 -14.664 1.00 84.94 84 ARG A CA 1
ATOM 658 C C . ARG A 1 84 ? 16.335 1.845 -14.774 1.00 84.94 84 ARG A C 1
ATOM 660 O O . ARG A 1 84 ? 15.428 1.938 -13.941 1.00 84.94 84 ARG A O 1
ATOM 667 N N . GLY A 1 85 ? 16.391 2.618 -15.855 1.00 85.50 85 GLY A N 1
ATOM 668 C CA . GLY A 1 85 ? 15.318 3.539 -16.209 1.00 85.50 85 GLY A CA 1
ATOM 669 C C . GLY A 1 85 ? 14.002 2.793 -16.447 1.00 85.50 85 GLY A C 1
ATOM 670 O O . GLY A 1 85 ? 13.991 1.641 -16.886 1.00 85.50 85 GLY A O 1
ATOM 671 N N . ILE A 1 86 ? 12.875 3.446 -16.169 1.00 83.75 86 ILE A N 1
ATOM 672 C CA . ILE A 1 86 ? 11.554 2.890 -16.497 1.00 83.75 86 ILE A CA 1
ATOM 673 C C . ILE A 1 86 ? 11.477 2.662 -18.012 1.00 83.75 86 ILE A C 1
ATOM 675 O O . ILE A 1 86 ? 11.842 3.541 -18.787 1.00 83.75 86 ILE A O 1
ATOM 679 N N . GLY A 1 87 ? 11.021 1.479 -18.430 1.00 83.31 87 GLY A N 1
ATOM 680 C CA . GLY A 1 87 ? 10.886 1.122 -19.847 1.00 83.31 87 GLY A CA 1
ATOM 681 C C . GLY A 1 87 ? 12.200 0.795 -20.564 1.00 83.31 87 GLY A C 1
ATOM 682 O O . GLY A 1 87 ? 12.184 0.564 -21.772 1.00 83.31 87 GLY A O 1
ATOM 683 N N . SER A 1 88 ? 13.329 0.751 -19.852 1.00 84.12 88 SER A N 1
ATOM 684 C CA . SER A 1 88 ? 14.591 0.305 -20.443 1.00 84.12 88 SER A CA 1
ATOM 685 C C . SER A 1 88 ? 14.538 -1.191 -20.762 1.00 84.12 88 SER A C 1
ATOM 687 O O . SER A 1 88 ? 14.155 -2.012 -19.930 1.00 84.12 88 SER A O 1
ATOM 689 N N . LYS A 1 89 ? 14.899 -1.538 -21.998 1.00 81.19 89 LYS A N 1
ATOM 690 C CA . LYS A 1 89 ? 15.061 -2.925 -22.438 1.00 81.19 89 LYS A CA 1
ATOM 691 C C . LYS A 1 89 ? 16.540 -3.304 -22.322 1.00 81.19 89 LYS A C 1
ATOM 693 O O . LYS A 1 89 ? 17.382 -2.430 -22.547 1.00 81.19 89 LYS A O 1
ATOM 698 N N . PRO A 1 90 ? 16.874 -4.558 -21.969 1.00 79.56 90 PRO A N 1
ATOM 699 C CA . PRO A 1 90 ? 18.245 -5.035 -22.106 1.00 79.56 90 PRO A CA 1
ATOM 700 C C . PRO A 1 90 ? 18.682 -4.855 -23.564 1.00 79.56 90 PRO A C 1
ATOM 702 O O . PRO A 1 90 ? 17.911 -5.143 -24.479 1.00 79.56 90 PRO A O 1
ATOM 705 N N . ASP A 1 91 ? 19.887 -4.329 -23.775 1.00 83.88 91 ASP A N 1
ATOM 706 C CA . ASP A 1 91 ? 20.439 -4.213 -25.125 1.00 83.88 91 ASP A CA 1
ATOM 707 C C . ASP A 1 91 ? 20.728 -5.622 -25.667 1.00 83.88 91 ASP A C 1
ATOM 709 O O . ASP A 1 91 ? 21.349 -6.443 -24.987 1.00 83.88 91 ASP A O 1
ATOM 713 N N . GLU A 1 92 ? 20.295 -5.883 -26.901 1.00 85.31 92 GLU A N 1
ATOM 714 C CA . GLU A 1 92 ? 20.469 -7.143 -27.633 1.00 85.31 92 GLU A CA 1
ATOM 715 C C . GLU A 1 92 ? 21.930 -7.617 -27.668 1.00 85.31 92 GLU A C 1
ATOM 717 O O . GLU A 1 92 ? 22.205 -8.816 -27.661 1.00 85.31 92 GLU A O 1
ATOM 722 N N . PHE A 1 93 ? 22.886 -6.686 -27.643 1.00 87.06 93 PHE A N 1
ATOM 723 C CA . PHE A 1 93 ? 24.314 -6.987 -27.698 1.00 87.06 93 PHE A CA 1
ATOM 724 C C . PHE A 1 93 ? 25.019 -6.858 -26.346 1.00 87.06 93 PHE A C 1
ATOM 726 O O . PHE A 1 93 ? 26.251 -6.933 -26.290 1.00 87.06 93 PHE A O 1
ATOM 733 N N . GLU A 1 94 ? 24.299 -6.636 -25.245 1.00 85.75 94 GLU A N 1
ATOM 734 C CA . GLU A 1 94 ? 24.924 -6.446 -23.933 1.00 85.75 94 GLU A CA 1
ATOM 735 C C . GLU A 1 94 ? 25.726 -7.685 -23.499 1.00 85.75 94 GLU A C 1
ATOM 737 O O . GLU A 1 94 ? 26.853 -7.565 -23.009 1.00 85.75 94 GLU A O 1
ATOM 742 N N . GLU A 1 95 ? 25.195 -8.884 -23.745 1.00 86.06 95 GLU A N 1
ATOM 743 C CA . GLU A 1 95 ? 25.880 -10.147 -23.451 1.00 86.06 95 GLU A CA 1
ATOM 744 C C . GLU A 1 95 ? 27.105 -10.368 -24.341 1.00 86.06 95 GLU A C 1
ATOM 746 O O . GLU A 1 95 ? 28.170 -10.739 -23.843 1.00 86.06 95 GLU A O 1
ATOM 751 N N . TYR A 1 96 ? 26.990 -10.063 -25.638 1.00 88.44 96 TYR A N 1
ATOM 752 C CA . TYR A 1 96 ? 28.105 -10.143 -26.582 1.00 88.44 96 TYR A CA 1
ATOM 753 C C . TYR A 1 96 ? 29.255 -9.220 -26.161 1.00 88.44 96 TYR A C 1
ATOM 755 O O . TYR A 1 96 ? 30.410 -9.645 -26.078 1.00 88.44 96 TYR A O 1
ATOM 763 N N . ARG A 1 97 ? 28.939 -7.968 -25.801 1.00 89.31 97 ARG A N 1
ATOM 764 C CA . ARG A 1 97 ? 29.929 -6.998 -25.313 1.00 89.31 97 ARG A CA 1
ATOM 765 C C . ARG A 1 97 ? 30.589 -7.465 -24.015 1.00 89.31 97 ARG A C 1
ATOM 767 O O . ARG A 1 97 ? 31.808 -7.357 -23.892 1.00 89.31 97 ARG A O 1
ATOM 774 N N . LYS A 1 98 ? 29.825 -8.043 -23.079 1.00 87.12 98 LYS A N 1
ATOM 775 C CA . LYS A 1 98 ? 30.357 -8.642 -21.839 1.00 87.12 98 LYS A CA 1
ATOM 776 C C . LYS A 1 98 ? 31.247 -9.862 -22.101 1.00 87.12 98 LYS A C 1
ATOM 778 O O . LYS A 1 98 ? 32.234 -10.052 -21.394 1.00 87.12 98 LYS A O 1
ATOM 783 N N . GLN A 1 99 ? 30.913 -10.704 -23.076 1.00 88.31 99 GLN A N 1
ATOM 784 C CA . GLN A 1 99 ? 31.707 -11.885 -23.420 1.00 88.31 99 GLN A CA 1
ATOM 785 C C . GLN A 1 99 ? 33.030 -11.491 -24.086 1.00 88.31 99 GLN A C 1
ATOM 787 O O . GLN A 1 99 ? 34.089 -11.997 -23.711 1.00 88.31 99 GLN A O 1
ATOM 792 N N . MET A 1 100 ? 32.982 -10.556 -25.035 1.00 88.31 100 MET A N 1
ATOM 793 C CA . MET A 1 100 ? 34.171 -10.092 -25.744 1.00 88.31 100 MET A CA 1
ATOM 794 C C . MET A 1 100 ? 35.105 -9.304 -24.827 1.00 88.31 100 MET A C 1
ATOM 796 O O . MET A 1 100 ? 36.304 -9.566 -24.832 1.00 88.31 100 MET A O 1
ATOM 800 N N . SER A 1 101 ? 34.588 -8.419 -23.967 1.00 83.94 101 SER A N 1
ATOM 801 C CA . SER A 1 101 ? 35.435 -7.680 -23.020 1.00 83.94 101 SER A CA 1
ATOM 802 C C . SER A 1 101 ? 36.191 -8.608 -22.064 1.00 83.94 101 SER A C 1
ATOM 804 O O . SER A 1 101 ? 37.384 -8.420 -21.848 1.00 83.94 101 SER A O 1
ATOM 806 N N . LYS A 1 102 ? 35.545 -9.673 -21.571 1.00 83.00 102 LYS A N 1
ATOM 807 C CA . LYS A 1 102 ? 36.203 -10.710 -20.757 1.00 83.00 102 LYS A CA 1
ATOM 808 C C . LYS A 1 102 ? 37.288 -11.466 -21.522 1.00 83.00 102 LYS A C 1
ATOM 810 O O . LYS A 1 102 ? 38.278 -11.870 -20.923 1.00 83.00 102 LYS A O 1
ATOM 815 N N . ARG A 1 103 ? 37.109 -11.669 -22.830 1.00 80.81 103 ARG A N 1
ATOM 816 C CA . ARG A 1 103 ? 38.065 -12.395 -23.678 1.00 80.81 103 ARG A CA 1
ATOM 817 C C . ARG A 1 103 ? 39.361 -11.613 -23.907 1.00 80.81 103 ARG A C 1
ATOM 819 O O . ARG A 1 103 ? 40.409 -12.236 -24.029 1.00 80.81 103 ARG A O 1
ATOM 826 N N . PHE A 1 104 ? 39.282 -10.284 -23.959 1.00 75.06 104 PHE A N 1
ATOM 827 C CA . PHE A 1 104 ? 40.432 -9.403 -24.197 1.00 75.06 104 PHE A CA 1
ATOM 828 C C . PHE A 1 104 ? 41.043 -8.803 -22.921 1.00 75.06 104 PHE A C 1
ATOM 830 O O . PHE A 1 104 ? 42.091 -8.177 -23.000 1.00 75.06 104 PHE A O 1
ATOM 837 N N . ALA A 1 105 ? 40.430 -8.995 -21.749 1.00 68.00 105 ALA A N 1
ATOM 838 C CA . ALA A 1 105 ? 40.946 -8.514 -20.462 1.00 68.00 105 ALA A CA 1
ATOM 839 C C . ALA A 1 105 ? 42.047 -9.420 -19.861 1.00 68.00 105 ALA A C 1
ATOM 841 O O . ALA A 1 105 ? 42.100 -9.593 -18.643 1.00 68.00 105 ALA A O 1
ATOM 842 N N . LYS A 1 106 ? 42.889 -10.030 -20.702 1.00 56.38 106 LYS A N 1
ATOM 843 C CA . LYS A 1 106 ? 43.954 -10.953 -20.296 1.00 56.38 106 LYS A CA 1
ATOM 844 C C . LYS A 1 106 ? 45.321 -10.432 -20.711 1.00 56.38 106 LYS A C 1
ATOM 846 O O . LYS A 1 106 ? 45.418 -9.938 -21.854 1.00 56.38 106 LYS A O 1
#

Secondary structure (DSSP, 8-state):
---HHHHHHHHHHHHHHTTSSSSS-S-S-------TTSPPPTT-HHHHHHHHTT--SS--STTS-S-SSPPP--PPPPTTTTTSPTTPPPPTTHHHHHHHHHHH--

pLDDT: mean 76.57, std 16.03, range [47.44, 96.62]

InterPro domains:
  IPR000467 G-patch domain [PF01585] (43-74)
  IPR000467 G-patch domain [PS50174] (42-91)
  IPR000467 G-patch domain [SM00443] (40-89)

Foldseek 3Di:
DDDPVVVVVVVVVVVVVPPPPPPPDDDDPPPPPPPLPHDDDPPDPVVVVCVVVVDPAAADDDVSPHHRGDDDPDDQDDPVCNPPDVPDDPDPCPVVVVVVVVVPPD

Radius of gyration: 28.26 Å; chains: 1; bounding box: 66×26×82 Å